Protein AF-A0A8S2SJ40-F1 (afdb_monomer_lite)

pLDDT: mean 76.93, std 20.83, range [28.56, 94.81]

Secondary structure (DSSP, 8-state):
----------S-GGGS--------TT----SSHHHHHHHGGGS-HHHHHHHHHHIIIIIS-SSHHHHHHHHHHHHHHSSS-SS-HHHH--HHHHHTT--SSTHHHHHHHHHHHHHS-SS--HHHHHHHHHHHHHHHHHHHHHHHHHHHHHHHH--

Sequence (155 aa):
MLKKRSSLSYINLRIFSRGVHKNSPKHKKADHWFLDAIGLALIPADIVESTWTDIMDLYTPDDVNATEFNDYLVQTYADISLYGINIWNVHDAIINDLPRTNNHVEGYNSRLESNFPKHPHIYHFIELLHDEHLYQHNRADESDMQIRKRKKLYN

Foldseek 3Di:
DDPDDDPPPDPDPVVPPPDDDDDDPDFQAEDCLVVLVVCLLADDLVCSQVSLVCSLPRHQGPDDVSVVVNVCCCQDENDVHPDDSVRRRCNVCVVVVHDNDCVVVVVLVVVLVVLDDPDDDPVVVVVSVVVSVVVVVVVVVVVVVVVVVVVVVVD

Structure (mmCIF, N/CA/C/O backbone):
data_AF-A0A8S2SJ40-F1
#
_entry.id   AF-A0A8S2SJ40-F1
#
loop_
_atom_site.group_PDB
_atom_site.id
_atom_site.type_symbol
_atom_site.label_atom_id
_atom_site.label_alt_id
_atom_site.label_comp_id
_atom_site.label_asym_id
_atom_site.label_entity_id
_atom_site.label_seq_id
_atom_site.pdbx_PDB_ins_code
_atom_site.Cartn_x
_atom_site.Cartn_y
_atom_site.Cartn_z
_atom_site.occupancy
_atom_site.B_iso_or_equiv
_atom_site.auth_seq_id
_atom_site.auth_comp_id
_atom_site.auth_asym_id
_atom_site.auth_atom_id
_atom_site.pdbx_PDB_model_num
ATOM 1 N N . MET A 1 1 ? -20.206 -35.331 -14.055 1.00 32.75 1 MET A N 1
ATOM 2 C CA . MET A 1 1 ? -18.748 -35.094 -14.157 1.00 32.75 1 MET A CA 1
ATOM 3 C C . MET A 1 1 ? -18.541 -33.766 -14.891 1.00 32.75 1 MET A C 1
ATOM 5 O O . MET A 1 1 ? -18.498 -33.734 -16.112 1.00 32.75 1 MET A O 1
ATOM 9 N N . LEU A 1 2 ? -18.586 -32.648 -14.160 1.00 28.92 2 LEU A N 1
ATOM 10 C CA . LEU A 1 2 ? -18.633 -31.290 -14.721 1.00 28.92 2 LEU A CA 1
ATOM 11 C C . LEU A 1 2 ? -17.252 -30.635 -14.589 1.00 28.92 2 LEU A C 1
ATOM 13 O O . LEU A 1 2 ? -16.806 -30.339 -13.484 1.00 28.92 2 LEU A O 1
ATOM 17 N N . LYS A 1 3 ? -16.573 -30.423 -15.723 1.00 31.98 3 LYS A N 1
ATOM 18 C CA . LYS A 1 3 ? -15.350 -29.612 -15.814 1.00 31.98 3 LYS A CA 1
ATOM 19 C C . LYS A 1 3 ? -15.694 -28.162 -15.451 1.00 31.98 3 LYS A C 1
ATOM 21 O O . LYS A 1 3 ? -16.272 -27.445 -16.265 1.00 31.98 3 LYS A O 1
ATOM 26 N N . LYS A 1 4 ? -15.321 -27.725 -14.244 1.00 31.59 4 LYS A N 1
ATOM 27 C CA . LYS A 1 4 ? -15.251 -26.304 -13.872 1.00 31.59 4 LYS A CA 1
ATOM 28 C C . LYS A 1 4 ? -14.173 -25.649 -14.744 1.00 31.59 4 LYS A C 1
ATOM 30 O O . LYS A 1 4 ? -12.984 -25.850 -14.520 1.00 31.59 4 LYS A O 1
ATOM 35 N N . ARG A 1 5 ? -14.593 -24.916 -15.778 1.00 28.56 5 ARG A N 1
ATOM 36 C CA . ARG A 1 5 ? -13.730 -23.980 -16.508 1.00 28.56 5 ARG A CA 1
ATOM 37 C C . ARG A 1 5 ? -13.463 -22.788 -15.587 1.00 28.56 5 ARG A C 1
ATOM 39 O O . ARG A 1 5 ? -14.395 -22.101 -15.184 1.00 28.56 5 ARG A O 1
ATOM 46 N N . SER A 1 6 ? -12.198 -22.609 -15.230 1.00 30.77 6 SER A N 1
ATOM 47 C CA . SER A 1 6 ? -11.643 -21.489 -14.473 1.00 30.77 6 SER A CA 1
ATOM 48 C C . SER A 1 6 ? -11.893 -20.165 -15.201 1.00 30.77 6 SER A C 1
ATOM 50 O O . SER A 1 6 ? -11.310 -19.908 -16.252 1.00 30.77 6 SER A O 1
ATOM 52 N N . SER A 1 7 ? -12.753 -19.318 -14.642 1.00 31.47 7 SER A N 1
ATOM 53 C CA . SER A 1 7 ? -13.081 -17.981 -15.150 1.00 31.47 7 SER A CA 1
ATOM 54 C C . SER A 1 7 ? -12.085 -16.912 -14.672 1.00 31.47 7 SER A C 1
ATOM 56 O O . SER A 1 7 ? -12.497 -15.868 -14.178 1.00 31.47 7 SER A O 1
ATOM 58 N N . LEU A 1 8 ? -10.781 -17.176 -14.789 1.00 32.84 8 LEU A N 1
ATOM 59 C CA . LEU A 1 8 ? -9.707 -16.214 -14.469 1.00 32.84 8 LEU A CA 1
ATOM 60 C C . LEU A 1 8 ? -9.031 -15.642 -15.721 1.00 32.84 8 LEU A C 1
ATOM 62 O O . LEU A 1 8 ? -7.951 -15.065 -15.675 1.00 32.84 8 LEU A O 1
ATOM 66 N N . SER A 1 9 ? -9.678 -15.782 -16.870 1.00 36.03 9 SER A N 1
ATOM 67 C CA . SER A 1 9 ? -9.297 -15.071 -18.079 1.00 36.03 9 SER A CA 1
ATOM 68 C C . SER A 1 9 ? -9.875 -13.653 -18.040 1.00 36.03 9 SER A C 1
ATOM 70 O O . SER A 1 9 ? -11.086 -13.500 -17.885 1.00 36.03 9 SER A O 1
ATOM 72 N N . TYR A 1 10 ? -9.010 -12.660 -18.272 1.00 31.27 10 TYR A N 1
ATOM 73 C CA . TYR A 1 10 ? -9.319 -11.259 -18.600 1.00 31.27 10 TYR A CA 1
ATOM 74 C C . TYR A 1 10 ? -9.414 -10.245 -17.447 1.00 31.27 10 TYR A C 1
ATOM 76 O O . TYR A 1 10 ? -10.315 -9.410 -17.436 1.00 31.27 10 TYR A O 1
ATOM 84 N N . ILE A 1 11 ? -8.409 -10.181 -16.568 1.00 33.12 11 ILE A N 1
ATOM 85 C CA . ILE A 1 11 ? -7.959 -8.849 -16.128 1.00 33.12 11 ILE A CA 1
ATOM 86 C C . ILE A 1 11 ? -6.973 -8.362 -17.191 1.00 33.12 11 ILE A C 1
ATOM 88 O O . ILE A 1 11 ? -5.962 -8.992 -17.490 1.00 33.12 11 ILE A O 1
ATOM 92 N N . ASN A 1 12 ? -7.378 -7.298 -17.872 1.00 33.34 12 ASN A N 1
ATOM 93 C CA . ASN A 1 12 ? -6.718 -6.707 -19.023 1.00 33.34 12 ASN A CA 1
ATOM 94 C C . ASN A 1 12 ? -5.263 -6.295 -18.719 1.00 33.34 12 ASN A C 1
ATOM 96 O O . ASN A 1 12 ? -5.012 -5.157 -18.343 1.00 33.34 12 ASN A O 1
ATOM 100 N N . LEU A 1 13 ? -4.300 -7.139 -19.097 1.00 37.31 13 LEU A N 1
ATOM 101 C CA . LEU A 1 13 ? -2.911 -6.757 -19.431 1.00 37.31 13 LEU A CA 1
ATOM 102 C C . LEU A 1 13 ? -2.816 -5.870 -20.700 1.00 37.31 13 LEU A C 1
ATOM 104 O O . LEU A 1 13 ? -1.761 -5.700 -21.303 1.00 37.31 13 LEU A O 1
ATOM 108 N N . ARG A 1 14 ? -3.931 -5.267 -21.134 1.00 31.39 14 ARG A N 1
ATOM 109 C CA . ARG A 1 14 ? -4.023 -4.433 -22.342 1.00 31.39 14 ARG A CA 1
ATOM 110 C C . ARG A 1 14 ? -3.445 -3.028 -22.187 1.00 31.39 14 ARG A C 1
ATOM 112 O O . ARG A 1 14 ? -3.421 -2.309 -23.183 1.00 31.39 14 ARG A O 1
ATOM 119 N N . ILE A 1 15 ? -2.996 -2.640 -20.995 1.00 38.41 15 ILE A N 1
ATOM 120 C CA . ILE A 1 15 ? -2.363 -1.331 -20.794 1.00 38.41 15 ILE A CA 1
ATOM 121 C C . ILE A 1 15 ? -0.904 -1.335 -21.293 1.00 38.41 15 ILE A C 1
ATOM 123 O O . ILE A 1 15 ? -0.438 -0.295 -21.736 1.00 38.41 15 ILE A O 1
ATOM 127 N N . PHE A 1 16 ? -0.236 -2.493 -21.397 1.00 41.31 16 PHE A N 1
ATOM 128 C CA . PHE A 1 16 ? 1.186 -2.547 -21.781 1.00 41.31 16 PHE A CA 1
ATOM 129 C C . PHE A 1 16 ? 1.497 -2.929 -23.243 1.00 41.31 16 PHE A C 1
ATOM 131 O O . PHE A 1 16 ? 2.645 -2.842 -23.657 1.00 41.31 16 PHE A O 1
ATOM 138 N N . SER A 1 17 ? 0.517 -3.312 -24.079 1.00 31.34 17 SER A N 1
ATOM 139 C CA . SER A 1 17 ? 0.819 -3.888 -25.413 1.00 31.34 17 SER A CA 1
ATOM 140 C C . SER A 1 17 ? 0.441 -3.042 -26.644 1.00 31.34 17 SER A C 1
ATOM 142 O O . SER A 1 17 ? 0.481 -3.551 -27.770 1.00 31.34 17 SER A O 1
ATOM 144 N N . ARG A 1 18 ? 0.060 -1.765 -26.503 1.00 32.06 18 ARG A N 1
ATOM 145 C CA . ARG A 1 18 ? -0.273 -0.913 -27.665 1.00 32.06 18 ARG A CA 1
ATOM 146 C C . 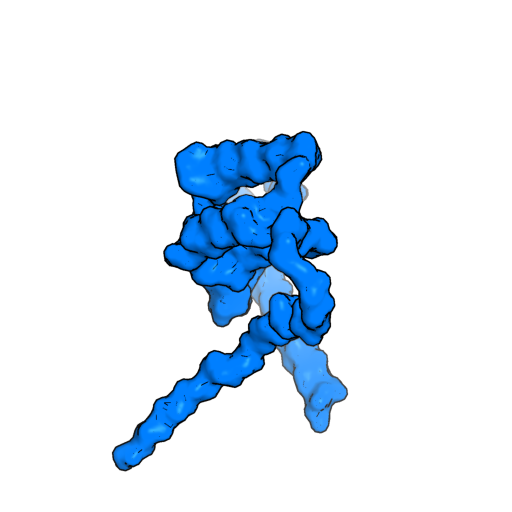ARG A 1 18 ? 0.850 0.059 -28.010 1.00 32.06 18 ARG A C 1
ATOM 148 O O . ARG A 1 18 ? 0.769 1.245 -27.735 1.00 32.06 18 ARG A O 1
ATOM 155 N N . GLY A 1 19 ? 1.857 -0.475 -28.696 1.00 32.12 19 GLY A N 1
ATOM 156 C CA . GLY A 1 19 ? 2.949 0.291 -29.297 1.00 32.12 19 GLY A CA 1
ATOM 157 C C . GLY A 1 19 ? 3.690 -0.490 -30.384 1.00 32.12 19 GLY A C 1
ATOM 158 O O . GLY A 1 19 ? 4.915 -0.456 -30.455 1.00 32.12 19 GLY A O 1
ATOM 159 N N . VAL A 1 20 ? 2.972 -1.258 -31.213 1.00 47.31 20 VAL A N 1
ATOM 160 C CA . VAL A 1 20 ? 3.555 -1.889 -32.408 1.00 47.31 20 VAL A CA 1
ATOM 161 C C . VAL A 1 20 ? 3.322 -0.970 -33.605 1.00 47.31 20 VAL A C 1
ATOM 163 O O . VAL A 1 20 ? 2.284 -1.042 -34.255 1.00 47.31 20 VAL A O 1
ATOM 166 N N . HIS A 1 21 ? 4.310 -0.125 -33.912 1.00 33.25 21 HIS A N 1
ATOM 167 C CA . HIS A 1 21 ? 4.517 0.399 -35.263 1.00 33.25 21 HIS A CA 1
ATOM 168 C C . HIS A 1 21 ? 6.019 0.610 -35.560 1.00 33.25 21 HIS A C 1
ATOM 170 O O . HIS A 1 21 ? 6.674 1.465 -34.986 1.00 33.25 21 HIS A O 1
ATOM 176 N N . LYS A 1 22 ? 6.520 -0.269 -36.441 1.00 37.28 22 LYS A N 1
ATOM 177 C CA . LYS A 1 22 ? 7.652 -0.225 -37.395 1.00 37.28 22 LYS A CA 1
ATOM 178 C C . LYS A 1 22 ? 8.887 0.688 -37.163 1.00 37.28 22 LYS A C 1
ATOM 180 O O . LYS A 1 22 ? 8.783 1.904 -37.175 1.00 37.28 22 LYS A O 1
ATOM 185 N N . ASN A 1 23 ? 10.050 0.020 -37.272 1.00 34.31 23 ASN A N 1
ATOM 186 C CA . ASN A 1 23 ? 11.365 0.453 -37.801 1.00 34.31 23 ASN A CA 1
ATOM 187 C C . ASN A 1 23 ? 12.347 1.247 -36.909 1.00 34.31 23 ASN A C 1
ATOM 189 O O . ASN A 1 23 ? 12.312 2.471 -36.884 1.00 34.31 23 ASN A O 1
ATOM 193 N N . SER A 1 24 ? 13.342 0.547 -36.336 1.00 32.81 24 SER A N 1
ATOM 194 C CA . SER A 1 24 ? 14.800 0.703 -36.601 1.00 32.81 24 SER A CA 1
ATOM 195 C C . SER A 1 24 ? 15.637 0.005 -35.507 1.00 32.81 24 SER A C 1
ATOM 197 O O . SER A 1 24 ? 15.283 0.100 -34.333 1.00 32.81 24 SER A O 1
ATOM 199 N N . PRO A 1 25 ? 16.739 -0.695 -35.839 1.00 45.19 25 PRO A N 1
ATOM 200 C CA . PRO A 1 25 ? 17.599 -1.337 -34.849 1.00 45.19 25 PRO A CA 1
ATOM 201 C C . PRO A 1 25 ? 18.645 -0.327 -34.348 1.00 45.19 25 PRO A C 1
ATOM 203 O O . PRO A 1 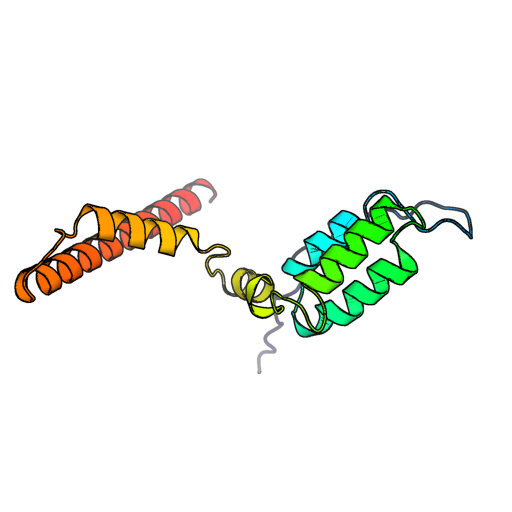25 ? 19.463 0.096 -35.161 1.00 45.19 25 PRO A O 1
ATOM 206 N N . LYS A 1 26 ? 18.602 0.048 -33.051 1.00 43.00 26 LYS A N 1
ATOM 207 C CA . LYS A 1 26 ? 19.689 0.630 -32.200 1.00 43.00 26 LYS A CA 1
ATOM 208 C C . LYS A 1 26 ? 19.279 1.715 -31.184 1.00 43.00 26 LYS A C 1
ATOM 210 O O . LYS A 1 26 ? 20.157 2.266 -30.533 1.00 43.00 26 LYS A O 1
ATOM 215 N N . HIS A 1 27 ? 17.995 1.991 -30.967 1.00 47.84 27 HIS A N 1
ATOM 216 C CA . HIS A 1 27 ? 17.579 2.847 -29.848 1.00 47.84 27 HIS A CA 1
ATOM 217 C C . HIS A 1 27 ? 16.675 2.063 -28.900 1.00 47.84 27 HIS A C 1
ATOM 219 O O . HIS A 1 27 ? 15.628 1.564 -29.321 1.00 47.84 27 HIS A O 1
ATOM 225 N N . LYS A 1 28 ? 17.103 1.927 -27.636 1.00 54.75 28 LYS A N 1
ATOM 226 C CA . LYS A 1 28 ? 16.240 1.471 -26.540 1.00 54.75 28 LYS A CA 1
ATOM 227 C C . LYS A 1 28 ? 14.983 2.355 -26.539 1.00 54.75 28 LYS A C 1
ATOM 229 O O . LYS A 1 28 ? 15.080 3.570 -26.718 1.00 54.75 28 LYS A O 1
ATOM 234 N N . LYS A 1 29 ? 13.798 1.742 -26.496 1.00 54.59 29 LYS A N 1
ATOM 235 C CA . LYS A 1 29 ? 12.512 2.433 -26.702 1.00 54.59 29 LYS A CA 1
ATOM 236 C C . LYS A 1 29 ? 12.180 3.274 -25.466 1.00 54.59 29 LYS A C 1
ATOM 238 O O . LYS A 1 29 ? 11.728 2.735 -24.467 1.00 54.59 29 LYS A O 1
ATOM 243 N N . ALA A 1 30 ? 12.414 4.580 -25.553 1.00 57.62 30 ALA A N 1
ATOM 244 C CA . ALA A 1 30 ? 12.629 5.430 -24.385 1.00 57.62 30 ALA A CA 1
ATOM 245 C C . ALA A 1 30 ? 11.401 6.153 -23.796 1.00 57.62 30 ALA A C 1
ATOM 247 O O . ALA A 1 30 ? 11.569 6.864 -22.812 1.00 57.62 30 ALA A O 1
ATOM 248 N N . ASP A 1 31 ? 10.176 6.008 -24.303 1.00 59.75 31 ASP A N 1
ATOM 249 C CA . ASP A 1 31 ? 9.145 6.977 -23.880 1.00 59.75 31 ASP A CA 1
ATOM 250 C C . ASP A 1 31 ? 8.496 6.662 -22.516 1.00 59.75 31 ASP A C 1
ATOM 252 O O . ASP A 1 31 ? 8.050 7.579 -21.823 1.00 59.75 31 ASP A O 1
ATOM 256 N N . HIS A 1 32 ? 8.459 5.393 -22.086 1.00 72.50 32 HIS A N 1
ATOM 257 C CA . HIS A 1 32 ? 7.659 4.969 -20.920 1.00 72.50 32 HIS A CA 1
ATOM 258 C C . HIS A 1 32 ? 8.316 3.932 -19.995 1.00 72.50 32 HIS A C 1
ATOM 260 O O . HIS A 1 32 ? 7.634 3.389 -19.133 1.00 72.50 32 HIS A O 1
ATOM 266 N N . TRP A 1 33 ? 9.623 3.695 -20.108 1.00 77.31 33 TRP A N 1
ATOM 267 C CA . TRP A 1 33 ? 10.344 2.684 -19.314 1.00 77.31 33 TRP A CA 1
ATOM 268 C C . TRP A 1 33 ? 10.185 2.861 -17.784 1.00 77.31 33 TRP A C 1
ATOM 270 O O . TRP A 1 33 ? 10.146 1.894 -17.030 1.00 77.31 33 TRP A O 1
ATOM 280 N N . PHE A 1 34 ? 10.010 4.097 -17.306 1.00 82.50 34 PHE A N 1
ATOM 281 C CA . PHE A 1 34 ? 9.742 4.384 -15.892 1.00 82.50 34 PHE A CA 1
ATOM 282 C C . PHE A 1 34 ? 8.341 3.925 -15.436 1.00 82.50 34 PHE A C 1
ATOM 284 O O . PHE A 1 34 ? 8.137 3.635 -14.259 1.00 82.50 34 PHE A O 1
ATOM 291 N N . LEU A 1 35 ? 7.361 3.847 -16.348 1.00 85.44 35 LEU A N 1
ATOM 292 C CA . LEU A 1 35 ? 6.032 3.303 -16.047 1.00 85.44 35 LEU A CA 1
ATOM 293 C C . LEU A 1 35 ? 6.086 1.784 -15.881 1.00 85.44 35 LEU A C 1
ATOM 295 O O . LEU A 1 35 ? 5.363 1.258 -15.036 1.00 85.44 35 LEU A O 1
ATOM 299 N N . ASP A 1 36 ? 6.943 1.093 -16.639 1.00 85.50 36 ASP A N 1
ATOM 300 C CA . ASP A 1 36 ? 7.210 -0.335 -16.434 1.00 85.50 36 ASP A CA 1
ATOM 301 C C . ASP A 1 36 ? 7.780 -0.576 -15.026 1.00 85.50 36 ASP A C 1
ATOM 303 O O . ASP A 1 36 ? 7.307 -1.457 -14.309 1.00 85.50 36 ASP A O 1
ATOM 307 N N . ALA A 1 37 ? 8.713 0.278 -14.584 1.00 86.94 37 ALA A N 1
ATOM 308 C CA . ALA A 1 37 ? 9.280 0.226 -13.235 1.00 86.94 37 ALA A CA 1
ATOM 309 C C . ALA A 1 37 ? 8.218 0.433 -12.135 1.00 86.94 37 ALA A C 1
ATOM 311 O O . ALA A 1 37 ? 8.188 -0.301 -11.150 1.00 86.94 37 ALA A O 1
ATOM 312 N N . ILE A 1 38 ? 7.286 1.376 -12.320 1.00 88.06 38 ILE A N 1
ATOM 313 C CA . ILE A 1 38 ? 6.139 1.565 -11.408 1.00 88.06 38 ILE A CA 1
ATOM 314 C C . ILE A 1 38 ? 5.207 0.341 -11.435 1.00 88.06 38 ILE A C 1
ATOM 316 O O . ILE A 1 38 ? 4.650 -0.059 -10.409 1.00 88.06 38 ILE A O 1
ATOM 320 N N . GLY A 1 39 ? 5.039 -0.272 -12.609 1.00 90.69 39 GLY A N 1
ATOM 321 C CA . GLY A 1 39 ? 4.210 -1.455 -12.821 1.00 90.69 39 GLY A CA 1
ATOM 322 C C . GLY A 1 39 ? 4.669 -2.688 -12.042 1.00 90.69 39 GLY A C 1
ATOM 323 O O . GLY A 1 39 ? 3.839 -3.557 -11.768 1.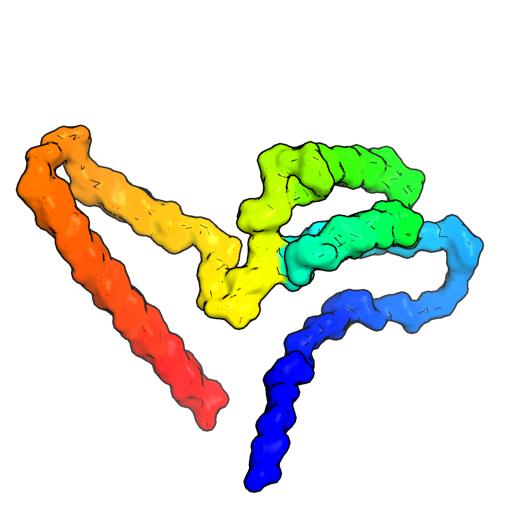00 90.69 39 GLY A O 1
ATOM 324 N N . LEU A 1 40 ? 5.933 -2.744 -11.609 1.00 91.62 40 LEU A N 1
ATOM 325 C CA . LEU A 1 40 ? 6.469 -3.842 -10.798 1.00 91.62 40 LEU A CA 1
ATOM 326 C C . LEU A 1 40 ? 5.685 -4.063 -9.496 1.00 91.62 40 LEU A C 1
ATOM 328 O O . LEU A 1 40 ? 5.601 -5.186 -9.006 1.00 91.62 40 LEU A O 1
ATOM 332 N N . ALA A 1 41 ? 5.064 -3.019 -8.936 1.00 92.38 41 ALA A N 1
ATOM 333 C CA . ALA A 1 41 ? 4.261 -3.152 -7.716 1.00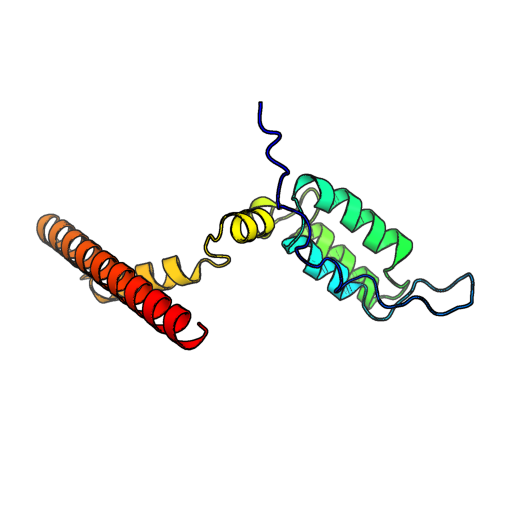 92.38 41 ALA A CA 1
ATOM 334 C C . ALA A 1 41 ? 2.983 -3.978 -7.934 1.00 92.38 41 ALA A C 1
ATOM 336 O O . ALA A 1 41 ? 2.350 -4.417 -6.974 1.00 92.38 41 ALA A O 1
ATOM 337 N N . LEU A 1 42 ? 2.583 -4.165 -9.193 1.00 93.31 42 LEU A N 1
ATOM 338 C CA . LEU A 1 42 ? 1.310 -4.753 -9.592 1.00 93.31 42 LEU A CA 1
ATOM 339 C C . LEU A 1 42 ? 1.449 -6.170 -10.153 1.00 93.31 42 LEU A C 1
ATOM 341 O O . LEU A 1 42 ? 0.432 -6.746 -10.536 1.00 93.31 42 LEU A O 1
ATOM 345 N N . ILE A 1 43 ? 2.662 -6.717 -10.238 1.00 93.19 43 ILE A N 1
ATOM 346 C CA . ILE A 1 43 ? 2.923 -8.057 -10.780 1.00 93.19 43 ILE A CA 1
ATOM 347 C C . ILE A 1 43 ? 3.298 -9.042 -9.663 1.00 93.19 43 ILE A C 1
ATOM 349 O O . ILE A 1 43 ? 3.718 -8.599 -8.591 1.00 93.19 43 ILE A O 1
ATOM 353 N N . PRO A 1 44 ? 3.150 -10.362 -9.885 1.00 94.19 44 PRO A N 1
ATOM 354 C CA . PRO A 1 44 ? 3.551 -11.370 -8.911 1.00 94.19 44 PRO A CA 1
ATOM 355 C C . PRO A 1 44 ? 5.000 -11.192 -8.437 1.00 94.19 44 PRO A C 1
ATOM 357 O O . PRO A 1 44 ? 5.898 -10.955 -9.246 1.00 94.19 44 PRO A O 1
ATOM 360 N N . ALA A 1 45 ? 5.225 -11.313 -7.127 1.00 92.00 45 ALA A N 1
ATOM 361 C CA . ALA A 1 45 ? 6.527 -11.073 -6.501 1.00 92.00 45 ALA A CA 1
ATOM 362 C C . ALA A 1 45 ? 7.650 -11.968 -7.059 1.00 92.00 45 ALA A C 1
ATOM 364 O O . ALA A 1 45 ? 8.799 -11.540 -7.121 1.00 92.00 45 ALA A O 1
ATOM 365 N N . ASP A 1 46 ? 7.319 -13.183 -7.501 1.00 92.06 46 ASP A N 1
ATOM 366 C CA . ASP A 1 46 ? 8.255 -14.158 -8.065 1.00 92.06 46 ASP A CA 1
ATOM 367 C C . ASP A 1 46 ? 8.807 -13.756 -9.438 1.00 92.06 46 ASP A C 1
ATOM 369 O O . ASP A 1 46 ? 9.882 -14.218 -9.814 1.00 92.06 46 ASP A O 1
ATOM 373 N N . ILE A 1 47 ? 8.113 -12.884 -10.176 1.00 92.31 47 ILE A N 1
ATOM 374 C CA . ILE A 1 47 ? 8.561 -12.430 -11.501 1.00 92.31 47 ILE A CA 1
ATOM 375 C C . ILE A 1 47 ? 9.153 -11.016 -11.495 1.00 92.31 47 ILE A C 1
ATOM 377 O O . ILE A 1 47 ? 9.698 -10.584 -12.516 1.00 92.31 47 ILE A O 1
ATOM 381 N N . VAL A 1 48 ? 9.068 -10.297 -10.370 1.00 91.12 48 VAL A N 1
ATOM 382 C CA . VAL A 1 48 ? 9.544 -8.908 -10.228 1.00 91.12 48 VAL A CA 1
ATOM 383 C C . VAL A 1 48 ? 11.011 -8.773 -10.614 1.00 91.12 48 VAL A C 1
ATOM 385 O O . VAL A 1 48 ? 11.335 -7.925 -11.439 1.00 91.12 48 VAL A O 1
ATOM 388 N N . GLU A 1 49 ? 11.880 -9.623 -10.065 1.00 88.69 49 GLU A N 1
ATOM 389 C CA . GLU A 1 49 ? 13.328 -9.547 -10.293 1.00 88.69 49 GLU A CA 1
ATOM 390 C C . GLU A 1 49 ? 13.668 -9.726 -11.777 1.00 88.69 49 GLU A C 1
ATOM 392 O O . GLU A 1 49 ? 14.312 -8.868 -12.374 1.00 88.69 49 GLU A O 1
ATOM 397 N N . SER A 1 50 ? 13.130 -10.777 -12.406 1.00 89.38 50 SER A N 1
ATOM 398 C CA . SER A 1 50 ? 13.341 -11.028 -13.837 1.00 89.38 50 SER A CA 1
ATOM 399 C C . SER A 1 50 ? 12.799 -9.905 -14.727 1.00 89.38 50 SER A C 1
ATOM 401 O O . SER A 1 50 ? 13.445 -9.509 -15.693 1.00 89.38 50 SER A O 1
ATOM 403 N N . THR A 1 51 ? 11.639 -9.342 -14.371 1.00 90.00 51 THR A N 1
ATOM 404 C CA . THR A 1 51 ? 11.018 -8.253 -15.137 1.00 90.00 51 THR A CA 1
ATOM 405 C C . THR A 1 51 ? 11.833 -6.969 -15.004 1.00 90.00 51 THR A C 1
ATOM 407 O O . THR A 1 51 ? 11.968 -6.221 -15.967 1.00 90.00 51 THR A O 1
ATOM 410 N N . TRP A 1 52 ? 12.404 -6.711 -13.827 1.00 88.62 52 TRP A N 1
ATOM 411 C CA . TRP A 1 52 ? 13.271 -5.561 -13.603 1.00 88.62 52 TRP A CA 1
ATOM 412 C C . TRP A 1 52 ? 14.547 -5.625 -14.446 1.00 88.62 52 TRP A C 1
ATOM 414 O O . TRP A 1 52 ? 14.885 -4.641 -15.104 1.00 88.62 52 TRP A O 1
ATOM 424 N N . THR A 1 53 ? 15.211 -6.784 -14.498 1.00 87.88 53 THR A N 1
ATOM 425 C CA . THR A 1 53 ? 16.381 -6.987 -15.367 1.00 87.88 53 THR A CA 1
ATOM 426 C C . THR A 1 53 ? 16.041 -6.703 -16.831 1.00 87.88 53 THR A C 1
ATOM 428 O O . THR A 1 53 ? 16.754 -5.950 -17.494 1.00 87.88 53 THR A O 1
ATOM 431 N N . ASP A 1 54 ? 14.901 -7.208 -17.312 1.00 86.25 54 ASP A N 1
ATOM 432 C CA . ASP A 1 54 ? 14.435 -6.950 -18.678 1.00 86.25 54 ASP A CA 1
ATOM 433 C C . ASP A 1 54 ? 14.174 -5.454 -18.936 1.00 86.25 54 ASP A C 1
ATOM 435 O O . ASP A 1 54 ? 14.502 -4.947 -20.012 1.00 86.25 54 ASP A O 1
ATOM 439 N N . ILE A 1 55 ? 13.606 -4.727 -17.962 1.00 85.88 55 ILE A N 1
ATOM 440 C CA . ILE A 1 55 ? 13.381 -3.273 -18.047 1.00 85.88 55 ILE A CA 1
ATOM 441 C C . ILE A 1 55 ? 14.711 -2.538 -18.240 1.00 85.88 55 ILE A C 1
ATOM 443 O O . ILE A 1 55 ? 14.845 -1.766 -19.197 1.00 85.88 55 ILE A O 1
ATOM 447 N N . MET A 1 56 ? 15.697 -2.822 -17.384 1.00 84.44 56 MET A N 1
ATOM 448 C CA . MET A 1 56 ? 17.016 -2.184 -17.434 1.00 84.44 56 MET A CA 1
ATOM 449 C C . MET A 1 56 ? 17.749 -2.457 -18.754 1.00 84.44 56 MET A C 1
ATOM 451 O O . MET A 1 56 ? 18.301 -1.534 -19.362 1.00 84.44 56 MET A O 1
ATOM 455 N N . ASP A 1 57 ? 17.729 -3.706 -19.220 1.00 83.31 57 ASP A N 1
ATOM 456 C CA . ASP A 1 57 ? 18.516 -4.132 -20.379 1.00 83.31 57 ASP A CA 1
ATOM 457 C C . ASP A 1 57 ? 17.887 -3.706 -21.712 1.00 83.31 57 ASP A C 1
ATOM 459 O O . ASP A 1 57 ? 18.591 -3.282 -22.639 1.00 83.31 57 ASP A O 1
ATOM 463 N N . LEU A 1 58 ? 16.560 -3.810 -21.833 1.00 79.81 58 LEU A N 1
ATOM 464 C CA . LEU A 1 58 ? 15.867 -3.675 -23.117 1.00 79.81 58 LEU A CA 1
ATOM 465 C C . LEU A 1 58 ? 15.230 -2.298 -23.326 1.00 79.81 58 LEU A C 1
ATOM 467 O O . LEU A 1 58 ? 15.117 -1.844 -24.473 1.00 79.81 58 LEU A O 1
ATOM 471 N N . TYR A 1 59 ? 14.793 -1.642 -22.250 1.00 76.56 59 TYR A N 1
ATOM 472 C CA . TYR A 1 59 ? 13.903 -0.483 -22.338 1.00 76.56 59 TYR A CA 1
ATOM 473 C C . TYR A 1 59 ? 14.521 0.803 -21.783 1.00 76.56 59 TYR A C 1
ATOM 475 O O . TYR A 1 59 ? 14.233 1.873 -22.323 1.00 76.56 59 TYR A O 1
ATOM 483 N N . THR A 1 60 ? 15.404 0.728 -20.783 1.00 81.19 60 THR A N 1
ATOM 484 C CA . THR A 1 60 ? 15.971 1.927 -20.151 1.00 81.19 60 THR A CA 1
ATOM 485 C C . THR A 1 60 ? 17.038 2.613 -21.019 1.00 81.19 60 THR A C 1
ATOM 487 O O . THR A 1 60 ? 18.069 1.997 -21.290 1.00 81.19 60 THR A O 1
ATOM 490 N N . PRO A 1 61 ? 16.841 3.875 -21.456 1.00 83.31 61 PRO A N 1
ATOM 491 C CA . PRO A 1 61 ? 17.796 4.609 -22.288 1.00 83.31 61 PRO A CA 1
ATOM 492 C C . PRO A 1 61 ? 19.169 4.798 -21.624 1.00 83.31 61 PRO A C 1
ATOM 494 O O . PRO A 1 61 ? 19.290 4.841 -20.403 1.00 83.31 61 PRO A O 1
ATOM 497 N N . ASP A 1 62 ? 20.205 4.946 -22.454 1.00 83.44 62 ASP A N 1
ATOM 498 C CA . ASP A 1 62 ? 21.576 5.207 -22.000 1.00 83.44 62 ASP A CA 1
ATOM 499 C C . ASP A 1 62 ? 21.775 6.713 -21.752 1.00 83.44 62 ASP A C 1
ATOM 501 O O . ASP A 1 62 ? 22.426 7.416 -22.529 1.00 83.44 62 ASP A O 1
ATOM 505 N N . ASP A 1 63 ? 21.169 7.224 -20.681 1.00 86.06 63 ASP A N 1
ATOM 506 C CA . ASP A 1 63 ? 21.353 8.597 -20.211 1.00 86.06 63 ASP A CA 1
ATOM 507 C C . ASP A 1 63 ? 21.573 8.671 -18.692 1.00 86.06 63 ASP A C 1
ATOM 509 O O . ASP A 1 63 ? 21.343 7.715 -17.946 1.00 86.06 63 ASP A O 1
ATOM 513 N N . VAL A 1 64 ? 22.071 9.822 -18.233 1.00 88.81 64 VAL A N 1
ATOM 514 C CA . VAL A 1 64 ? 22.473 10.026 -16.833 1.00 88.81 64 VAL A CA 1
ATOM 515 C C . VAL A 1 64 ? 21.279 9.931 -15.880 1.00 88.81 64 VAL A C 1
ATOM 517 O O . VAL A 1 64 ? 21.411 9.318 -14.826 1.00 88.81 64 VAL A O 1
ATOM 520 N N . ASN A 1 65 ? 20.112 10.465 -16.253 1.00 86.88 65 ASN A N 1
ATOM 521 C CA . ASN A 1 65 ? 18.933 10.449 -15.381 1.00 86.88 65 ASN A CA 1
ATOM 522 C C . ASN A 1 65 ? 18.372 9.031 -15.253 1.00 86.88 65 ASN A C 1
ATOM 524 O O . ASN A 1 65 ? 17.957 8.613 -14.175 1.00 86.88 65 ASN A O 1
ATOM 528 N N . ALA A 1 66 ? 18.367 8.287 -16.359 1.00 86.94 66 ALA A N 1
ATOM 529 C CA . ALA A 1 66 ? 17.952 6.894 -16.378 1.00 86.94 66 ALA A CA 1
ATOM 530 C C . ALA A 1 66 ? 18.871 6.003 -15.529 1.00 86.94 66 ALA A C 1
ATOM 532 O O . ALA A 1 66 ? 18.393 5.144 -14.788 1.00 86.94 66 ALA A O 1
ATOM 533 N N . THR A 1 67 ? 20.180 6.259 -15.584 1.00 89.19 67 THR A N 1
ATOM 534 C CA . THR A 1 67 ? 21.173 5.576 -14.745 1.00 89.19 67 THR A CA 1
ATOM 535 C C . THR A 1 67 ? 20.949 5.890 -13.264 1.00 89.19 67 THR A C 1
ATOM 537 O O . THR A 1 67 ? 20.821 4.971 -12.463 1.00 89.19 67 THR A O 1
ATOM 540 N N . GLU A 1 68 ? 20.808 7.170 -12.904 1.00 91.00 68 GLU A N 1
ATOM 541 C CA . GLU A 1 68 ? 20.579 7.600 -11.517 1.00 91.00 68 GLU A CA 1
ATOM 542 C C . GLU A 1 68 ? 19.281 7.017 -10.935 1.00 91.00 68 GLU A C 1
ATOM 544 O O . GLU A 1 68 ? 19.252 6.539 -9.800 1.00 91.00 68 GLU A O 1
ATOM 549 N N . PHE A 1 69 ? 18.208 6.996 -11.727 1.00 90.00 69 PHE A N 1
ATOM 550 C CA . PHE A 1 69 ? 16.949 6.378 -11.325 1.00 90.00 69 PHE A CA 1
ATOM 551 C C . PHE A 1 69 ? 17.089 4.867 -11.106 1.00 90.00 69 PHE A C 1
ATOM 553 O O . PHE A 1 69 ? 16.575 4.347 -10.116 1.00 90.00 69 PHE A O 1
ATOM 560 N N . ASN A 1 70 ? 17.769 4.159 -12.011 1.00 89.06 70 ASN A N 1
ATOM 561 C CA . ASN A 1 70 ? 17.983 2.720 -11.879 1.00 89.06 70 ASN A CA 1
ATOM 562 C C . ASN A 1 70 ? 18.821 2.390 -10.643 1.00 89.06 70 ASN A C 1
ATOM 564 O O . ASN A 1 70 ? 18.454 1.486 -9.895 1.00 89.06 70 ASN A O 1
ATOM 568 N N . ASP A 1 71 ? 19.900 3.137 -10.404 1.00 89.69 71 ASP A N 1
ATOM 569 C CA . ASP A 1 71 ? 20.751 2.972 -9.225 1.00 89.69 71 ASP A CA 1
ATOM 570 C C . ASP A 1 71 ? 19.942 3.170 -7.938 1.00 89.69 71 ASP A C 1
ATOM 572 O O . ASP A 1 71 ? 20.027 2.357 -7.013 1.00 89.69 71 ASP A O 1
ATOM 576 N N . TYR A 1 72 ? 19.098 4.207 -7.898 1.00 91.06 72 TYR A N 1
ATOM 577 C CA . TYR A 1 72 ? 18.175 4.433 -6.789 1.00 91.06 72 TYR A CA 1
ATOM 578 C C . TYR A 1 72 ? 17.199 3.265 -6.606 1.00 91.06 72 TYR A C 1
ATOM 580 O O . TYR A 1 72 ? 17.009 2.794 -5.481 1.00 91.06 72 TYR A O 1
ATOM 588 N N . LEU A 1 73 ? 16.573 2.790 -7.687 1.00 89.12 73 LEU A N 1
ATOM 589 C CA . LEU A 1 73 ? 15.563 1.737 -7.620 1.00 89.12 73 LEU A CA 1
ATOM 590 C C . LEU A 1 73 ? 16.175 0.410 -7.169 1.00 89.12 73 LEU A C 1
ATOM 592 O O . LEU A 1 73 ? 15.608 -0.238 -6.291 1.00 89.12 73 LEU A O 1
ATOM 596 N N . VAL A 1 74 ? 17.355 0.053 -7.682 1.00 88.38 74 VAL A N 1
ATOM 597 C CA . VAL A 1 74 ? 18.101 -1.129 -7.234 1.00 88.38 74 VAL A CA 1
ATOM 598 C C . VAL A 1 74 ? 18.406 -1.028 -5.746 1.00 88.38 74 VAL A C 1
ATOM 600 O O . VAL A 1 74 ? 18.011 -1.898 -4.986 1.00 88.38 74 VAL A O 1
ATOM 603 N N . GLN A 1 75 ? 19.013 0.065 -5.287 1.00 89.38 75 GLN A N 1
ATOM 604 C CA . GLN A 1 75 ? 19.379 0.201 -3.872 1.00 89.38 75 GLN A CA 1
ATOM 605 C C . GLN A 1 75 ? 18.163 0.222 -2.933 1.00 89.38 75 GLN A C 1
ATOM 607 O O . GLN A 1 75 ? 18.236 -0.224 -1.785 1.00 89.38 75 GLN A O 1
ATOM 612 N N . THR A 1 76 ? 17.035 0.756 -3.402 1.00 89.44 76 THR A N 1
ATOM 613 C CA . THR A 1 76 ? 15.879 1.019 -2.541 1.00 89.44 76 THR A CA 1
ATOM 614 C C . THR A 1 76 ? 14.850 -0.108 -2.562 1.00 89.44 76 THR A C 1
ATOM 616 O O . THR A 1 76 ? 14.275 -0.394 -1.512 1.00 89.44 76 THR A O 1
ATOM 619 N N . TYR A 1 77 ? 14.629 -0.758 -3.710 1.00 87.56 77 TYR A N 1
ATOM 620 C CA . TYR A 1 77 ? 13.476 -1.642 -3.936 1.00 87.56 77 TYR A CA 1
ATOM 621 C C . TYR A 1 77 ? 13.783 -2.995 -4.609 1.00 87.56 77 TYR A C 1
ATOM 623 O O . TYR A 1 77 ? 12.935 -3.885 -4.519 1.00 87.56 77 TYR A O 1
ATOM 631 N N . ALA A 1 78 ? 14.935 -3.180 -5.272 1.00 81.31 78 ALA A N 1
ATOM 632 C CA . ALA A 1 78 ? 15.295 -4.444 -5.937 1.00 81.31 78 ALA A CA 1
ATOM 633 C C . ALA A 1 78 ? 16.484 -5.164 -5.261 1.00 81.31 78 ALA A C 1
ATOM 635 O O . ALA A 1 78 ? 17.318 -4.534 -4.627 1.00 81.31 78 ALA A O 1
ATOM 636 N N . ASP A 1 79 ? 16.573 -6.492 -5.392 1.00 73.44 79 ASP A N 1
ATOM 637 C CA . ASP A 1 79 ? 17.665 -7.314 -4.824 1.00 73.44 79 ASP A CA 1
ATOM 638 C C . ASP A 1 79 ? 17.887 -7.075 -3.302 1.00 73.44 79 ASP A C 1
ATOM 640 O O . ASP A 1 79 ? 16.914 -7.070 -2.534 1.00 73.44 79 ASP A O 1
ATOM 644 N N . ILE A 1 80 ? 19.136 -6.857 -2.849 1.00 75.62 80 ILE A N 1
ATOM 645 C CA . ILE A 1 80 ? 19.515 -6.486 -1.472 1.00 75.62 80 ILE A CA 1
ATOM 646 C C . ILE A 1 80 ? 19.137 -5.018 -1.227 1.00 75.62 80 ILE A C 1
ATOM 648 O O . ILE A 1 80 ? 19.977 -4.124 -1.116 1.00 75.62 80 ILE A O 1
ATOM 652 N N . SER A 1 81 ? 17.835 -4.782 -1.167 1.00 84.25 81 SER A N 1
ATOM 653 C CA . SER A 1 81 ? 17.226 -3.463 -1.050 1.00 84.25 81 SER A CA 1
ATOM 654 C C . SER A 1 81 ? 16.933 -3.069 0.392 1.00 84.25 81 SER A C 1
ATOM 656 O O . SER A 1 81 ? 16.750 -3.907 1.280 1.00 84.25 81 SER A O 1
ATOM 658 N N . LEU A 1 82 ? 16.819 -1.757 0.616 1.00 87.81 82 LEU A N 1
ATOM 659 C CA . LEU A 1 82 ? 16.309 -1.198 1.872 1.00 87.81 82 LEU A CA 1
ATOM 660 C C . LEU A 1 82 ? 14.873 -1.655 2.167 1.00 87.81 82 LEU A C 1
ATOM 662 O O . LEU A 1 82 ? 14.529 -1.901 3.326 1.00 87.81 82 LEU A O 1
ATOM 666 N N . TYR A 1 83 ? 14.047 -1.781 1.127 1.00 89.25 83 TYR A N 1
ATOM 667 C CA . TYR A 1 83 ? 12.660 -2.212 1.233 1.00 89.25 83 TYR A CA 1
ATOM 668 C C . TYR A 1 83 ? 12.415 -3.443 0.364 1.00 89.25 83 TYR A C 1
ATOM 670 O O . TYR A 1 83 ? 12.187 -3.343 -0.841 1.00 89.25 83 TYR A O 1
ATOM 678 N N . GLY A 1 84 ? 12.404 -4.612 1.003 1.00 89.25 84 GLY A N 1
ATOM 679 C CA . GLY A 1 84 ? 12.110 -5.869 0.320 1.00 89.25 84 GLY A CA 1
ATOM 680 C C . GLY A 1 84 ? 10.726 -5.882 -0.341 1.00 89.25 84 GLY A C 1
ATOM 681 O O . GLY A 1 84 ? 9.801 -5.197 0.100 1.00 89.25 84 GLY A O 1
ATOM 682 N N . ILE A 1 85 ? 10.578 -6.726 -1.367 1.00 90.75 85 ILE A N 1
ATOM 683 C CA . ILE A 1 85 ? 9.394 -6.817 -2.247 1.00 90.75 85 ILE A CA 1
ATOM 684 C C . ILE A 1 85 ? 8.072 -6.884 -1.468 1.00 90.75 85 ILE A C 1
ATOM 686 O O . ILE A 1 85 ? 7.111 -6.209 -1.823 1.00 90.75 85 ILE A O 1
ATOM 690 N N . ASN A 1 86 ? 8.034 -7.618 -0.354 1.00 87.31 86 ASN A N 1
ATOM 691 C CA . ASN A 1 86 ? 6.835 -7.784 0.478 1.00 87.31 86 ASN A CA 1
ATOM 692 C C . ASN A 1 86 ? 6.294 -6.480 1.099 1.00 87.31 86 ASN A C 1
ATOM 694 O O . ASN A 1 86 ? 5.175 -6.476 1.605 1.00 87.31 86 ASN A O 1
ATOM 698 N N . ILE A 1 87 ? 7.082 -5.400 1.125 1.00 88.00 87 ILE A N 1
ATOM 699 C CA . ILE A 1 87 ? 6.677 -4.108 1.698 1.00 88.00 87 ILE A CA 1
ATOM 700 C C . ILE A 1 87 ? 5.905 -3.269 0.677 1.00 88.00 87 ILE A C 1
ATOM 702 O O . ILE A 1 87 ? 4.938 -2.601 1.038 1.00 88.00 87 ILE A O 1
ATOM 706 N N . TRP A 1 88 ? 6.345 -3.270 -0.581 1.00 89.56 88 TRP A N 1
ATOM 707 C CA . TRP A 1 88 ? 5.857 -2.343 -1.607 1.00 89.56 88 TRP A CA 1
ATOM 708 C C . TRP A 1 88 ? 5.041 -3.022 -2.710 1.00 89.56 88 TRP A C 1
ATOM 710 O O . TRP A 1 88 ? 4.265 -2.354 -3.395 1.00 89.56 88 TRP A O 1
ATOM 720 N N . ASN A 1 89 ? 5.185 -4.335 -2.897 1.00 92.56 89 ASN A N 1
ATOM 721 C CA . ASN A 1 89 ? 4.383 -5.080 -3.855 1.00 92.56 89 ASN A CA 1
ATOM 722 C C . ASN A 1 89 ? 2.946 -5.237 -3.335 1.00 92.56 89 ASN A C 1
ATOM 724 O O . ASN A 1 89 ? 2.713 -5.671 -2.208 1.00 92.56 89 ASN A O 1
ATOM 728 N N . VAL A 1 90 ? 1.972 -4.882 -4.172 1.00 93.06 90 VAL A N 1
ATOM 729 C CA . VAL A 1 90 ? 0.542 -4.889 -3.827 1.00 93.06 90 VAL A CA 1
ATOM 730 C C . VAL A 1 90 ? -0.259 -5.880 -4.672 1.00 93.06 90 VAL A C 1
ATOM 732 O O . VAL A 1 90 ? -1.488 -5.879 -4.605 1.00 93.06 90 VAL A O 1
ATOM 735 N N . HIS A 1 91 ? 0.403 -6.728 -5.466 1.00 93.50 91 HIS A N 1
ATOM 736 C CA . HIS A 1 91 ? -0.256 -7.678 -6.363 1.00 93.50 91 HIS A CA 1
ATOM 737 C C . HIS A 1 91 ? -1.235 -8.586 -5.611 1.00 93.50 91 HIS A C 1
ATOM 739 O O . HIS A 1 91 ? -2.425 -8.633 -5.933 1.00 93.50 91 HIS A O 1
ATOM 745 N N . ASP A 1 92 ? -0.761 -9.245 -4.555 1.00 91.31 92 ASP A N 1
ATOM 746 C CA . ASP A 1 92 ? -1.586 -10.173 -3.784 1.00 91.31 92 ASP A CA 1
ATOM 747 C C . ASP A 1 92 ? -2.705 -9.443 -3.038 1.00 91.31 92 ASP A C 1
ATOM 749 O O . ASP A 1 92 ? -3.819 -9.959 -2.937 1.00 91.31 92 ASP A O 1
ATOM 753 N N . ALA A 1 93 ? -2.455 -8.215 -2.575 1.00 89.31 93 ALA A N 1
ATOM 754 C CA . ALA A 1 93 ? -3.492 -7.390 -1.968 1.00 89.31 93 ALA A CA 1
ATOM 755 C C . ALA A 1 93 ? -4.607 -7.064 -2.974 1.00 89.31 93 ALA A C 1
ATOM 757 O O . ALA A 1 93 ? -5.784 -7.164 -2.644 1.00 89.31 93 ALA A O 1
ATOM 758 N N . ILE A 1 94 ? -4.258 -6.749 -4.225 1.00 90.00 94 ILE A N 1
ATOM 759 C CA . ILE A 1 94 ? -5.230 -6.477 -5.291 1.00 90.00 94 ILE A CA 1
ATOM 760 C C . ILE A 1 94 ? -6.055 -7.721 -5.622 1.00 90.00 94 ILE A C 1
ATOM 762 O O . ILE A 1 94 ? -7.276 -7.620 -5.740 1.00 90.00 94 ILE A O 1
ATOM 766 N N . ILE A 1 95 ? -5.415 -8.884 -5.775 1.00 91.00 95 ILE A N 1
ATOM 767 C CA . ILE A 1 95 ? -6.116 -10.134 -6.109 1.00 91.00 95 ILE A CA 1
ATOM 768 C C . ILE A 1 95 ? -7.089 -10.540 -5.003 1.00 91.00 95 ILE A C 1
ATOM 770 O O . ILE A 1 95 ? -8.182 -11.025 -5.294 1.00 91.00 95 ILE A O 1
ATOM 774 N N . ASN A 1 96 ? -6.703 -10.327 -3.746 1.00 89.88 96 ASN A N 1
ATOM 775 C CA . ASN A 1 96 ? -7.501 -10.707 -2.586 1.00 89.88 96 ASN A CA 1
ATOM 776 C C . ASN A 1 96 ? -8.477 -9.611 -2.119 1.00 89.88 96 ASN A C 1
ATOM 778 O O . ASN A 1 96 ? -9.086 -9.770 -1.065 1.00 89.88 96 ASN A O 1
ATOM 782 N N . ASP A 1 97 ? -8.634 -8.519 -2.880 1.00 85.44 97 ASP A N 1
ATOM 783 C CA . ASP A 1 97 ? -9.468 -7.358 -2.519 1.00 85.44 97 ASP A CA 1
ATOM 784 C C . ASP A 1 97 ? -9.125 -6.778 -1.128 1.00 85.44 97 ASP A C 1
ATOM 786 O O . ASP A 1 97 ? -9.980 -6.302 -0.381 1.00 85.44 97 ASP A O 1
ATOM 790 N N . LEU A 1 98 ? -7.841 -6.840 -0.765 1.00 86.88 98 LEU A N 1
ATOM 791 C CA . LEU A 1 98 ? -7.297 -6.282 0.466 1.00 86.88 98 LEU A CA 1
ATOM 792 C C . LEU A 1 98 ? -6.897 -4.808 0.273 1.00 86.88 98 LEU A C 1
ATOM 794 O O . LEU A 1 98 ? -6.615 -4.363 -0.849 1.00 86.88 98 LEU A O 1
ATOM 798 N N . PRO A 1 99 ? -6.825 -4.023 1.364 1.00 84.06 99 PRO A N 1
ATOM 799 C CA . PRO A 1 99 ? -6.328 -2.655 1.306 1.00 84.06 99 PRO A CA 1
ATOM 800 C C . PRO A 1 99 ? -4.914 -2.586 0.715 1.00 84.06 99 PRO A C 1
ATOM 802 O O . PRO A 1 99 ? -4.006 -3.275 1.167 1.00 84.06 99 PRO A O 1
ATOM 805 N N . ARG A 1 100 ? -4.722 -1.712 -0.280 1.00 82.06 100 ARG A N 1
ATOM 806 C CA . ARG A 1 100 ? -3.419 -1.496 -0.947 1.00 82.06 100 ARG A CA 1
ATOM 807 C C . ARG A 1 100 ? -2.486 -0.585 -0.158 1.00 82.06 100 ARG A C 1
ATOM 809 O O . ARG A 1 100 ? -1.292 -0.556 -0.417 1.00 82.06 100 ARG A O 1
ATOM 816 N N . THR A 1 101 ? -3.050 0.206 0.748 1.00 81.06 101 THR A N 1
ATOM 817 C CA . THR A 1 101 ? -2.319 1.157 1.579 1.00 81.06 101 THR A CA 1
ATOM 818 C C . THR A 1 101 ? -2.695 0.975 3.043 1.00 81.06 101 THR A C 1
ATOM 820 O O . THR A 1 101 ? -3.759 0.451 3.400 1.00 81.06 101 THR A O 1
ATOM 823 N N . ASN A 1 102 ? -1.819 1.463 3.908 1.00 82.50 102 ASN A N 1
ATOM 824 C CA . ASN A 1 102 ? -1.997 1.515 5.353 1.00 82.50 102 ASN A CA 1
ATOM 825 C C . ASN A 1 102 ? -2.969 2.623 5.814 1.00 82.50 102 ASN A C 1
ATOM 827 O O . ASN A 1 102 ? -3.153 2.771 7.017 1.00 82.50 102 ASN A O 1
ATOM 831 N N . ASN A 1 103 ? -3.643 3.355 4.911 1.00 85.69 103 ASN A N 1
ATOM 832 C CA . ASN A 1 103 ? -4.554 4.461 5.262 1.00 85.69 103 ASN A CA 1
ATOM 833 C C . ASN A 1 103 ? -5.604 4.067 6.315 1.00 85.69 103 ASN A C 1
ATOM 835 O O . ASN A 1 103 ? -5.995 4.872 7.156 1.00 85.69 103 ASN A O 1
ATOM 839 N N . HIS A 1 104 ? -6.087 2.824 6.256 1.00 82.44 104 HIS A N 1
ATOM 840 C CA . HIS A 1 104 ? -7.053 2.304 7.221 1.00 82.44 104 HIS A CA 1
ATOM 841 C C . HIS A 1 104 ? -6.449 2.186 8.632 1.00 82.44 104 HIS A C 1
ATOM 843 O O . HIS A 1 104 ? -7.105 2.542 9.608 1.00 82.44 104 HIS A O 1
ATOM 849 N N . VAL A 1 105 ? -5.186 1.757 8.731 1.00 87.00 105 VAL A N 1
ATOM 850 C CA . VAL A 1 105 ? -4.423 1.678 9.985 1.00 87.00 105 VAL A CA 1
ATOM 851 C C . VAL A 1 105 ? -4.096 3.074 10.506 1.00 87.00 105 VAL A C 1
ATOM 853 O O . VAL A 1 105 ? -4.257 3.335 11.694 1.00 87.00 105 VAL A O 1
ATOM 856 N N . GLU A 1 106 ? -3.679 3.990 9.631 1.00 88.56 106 GLU A N 1
ATOM 857 C CA . GLU A 1 106 ? -3.379 5.380 9.999 1.00 88.56 106 GLU A CA 1
ATOM 858 C C . GLU A 1 106 ? -4.612 6.089 10.563 1.00 88.56 106 GLU A C 1
ATOM 860 O O . GLU A 1 106 ? -4.547 6.707 11.625 1.00 88.56 106 GLU A O 1
ATOM 865 N N . GLY A 1 107 ? -5.760 5.938 9.896 1.00 88.56 107 GLY A N 1
ATOM 866 C CA . GLY A 1 107 ? -7.027 6.489 10.369 1.00 88.56 107 GLY A CA 1
ATOM 867 C C . GLY A 1 107 ? -7.463 5.895 11.709 1.00 88.56 107 GLY A C 1
ATOM 868 O O . GLY A 1 107 ? -7.921 6.629 12.585 1.00 88.56 107 GLY A O 1
ATOM 869 N N . TYR A 1 108 ? -7.286 4.584 11.890 1.00 89.56 108 TYR A N 1
ATOM 870 C CA . TYR A 1 108 ? -7.558 3.907 13.158 1.00 89.56 108 TYR A CA 1
ATOM 871 C C . TYR A 1 108 ? -6.665 4.437 14.290 1.00 89.56 108 TYR A C 1
ATOM 873 O O . TYR A 1 108 ? -7.171 4.863 15.327 1.00 89.56 108 TYR A O 1
ATOM 881 N N . ASN A 1 109 ? -5.350 4.495 14.071 1.00 90.81 109 ASN A N 1
ATOM 882 C CA . ASN A 1 109 ? -4.391 4.959 15.072 1.00 90.81 109 ASN A CA 1
ATOM 883 C C . ASN A 1 109 ? -4.591 6.434 15.435 1.00 90.81 109 ASN A C 1
ATOM 885 O O . ASN A 1 109 ? -4.579 6.768 16.614 1.00 90.81 109 ASN A O 1
ATOM 889 N N . SER A 1 110 ? -4.826 7.305 14.450 1.00 91.44 110 SER A N 1
ATOM 890 C CA . SER A 1 110 ? -5.077 8.732 14.691 1.00 91.44 110 SER A CA 1
ATOM 891 C C . SER A 1 110 ? -6.333 8.951 15.537 1.00 91.44 110 SER A C 1
ATOM 893 O O . SER A 1 110 ? -6.347 9.768 16.459 1.00 91.44 110 SER A O 1
ATOM 895 N N . ARG A 1 111 ? -7.393 8.183 15.266 1.00 89.25 111 ARG A N 1
ATOM 896 C CA . ARG A 1 111 ? -8.627 8.256 16.046 1.00 89.25 111 ARG A CA 1
ATOM 897 C C . ARG A 1 111 ? -8.432 7.723 17.463 1.00 89.25 111 ARG A C 1
ATOM 899 O O . ARG A 1 111 ? -8.878 8.376 18.404 1.00 89.25 111 ARG A O 1
ATOM 906 N N . LEU A 1 112 ? -7.757 6.585 17.625 1.00 88.81 112 LEU A N 1
ATOM 907 C CA . LEU A 1 112 ? -7.387 6.080 18.946 1.00 88.81 112 LEU A CA 1
ATOM 908 C C . LEU A 1 112 ? -6.611 7.146 19.723 1.00 88.81 112 LEU A C 1
ATOM 910 O O . LEU A 1 112 ? -7.044 7.540 20.799 1.00 88.81 112 LEU A O 1
ATOM 914 N N . GLU A 1 113 ? -5.523 7.671 19.162 1.00 90.38 113 GLU A N 1
ATOM 915 C CA . GLU A 1 113 ? -4.705 8.706 19.799 1.00 90.38 113 GLU A CA 1
ATOM 916 C C . GLU A 1 113 ? -5.548 9.905 20.257 1.00 90.38 113 GLU A C 1
ATOM 918 O O . GLU A 1 113 ? -5.386 10.375 21.380 1.00 90.38 113 GLU A O 1
ATOM 923 N N . SER A 1 114 ? -6.506 10.346 19.435 1.00 90.06 114 SER A N 1
ATOM 924 C CA . SER A 1 114 ? -7.399 11.457 19.784 1.00 90.06 114 SER A CA 1
ATOM 925 C C . SER A 1 114 ? -8.344 11.169 20.960 1.00 90.06 114 SER A C 1
ATOM 927 O O . SER A 1 114 ? -8.747 12.095 21.662 1.00 90.06 114 SER A O 1
ATOM 929 N N . ASN A 1 115 ? -8.686 9.898 21.187 1.00 88.50 115 ASN A N 1
ATOM 930 C CA . ASN A 1 115 ? -9.615 9.465 22.231 1.00 88.50 115 ASN A CA 1
ATOM 931 C C . ASN A 1 115 ? -8.900 9.048 23.528 1.00 88.50 115 ASN A C 1
ATOM 933 O O . ASN A 1 115 ? -9.509 9.063 24.597 1.00 88.50 115 ASN A O 1
ATOM 937 N N . PHE A 1 116 ? -7.623 8.665 23.453 1.00 89.12 116 PHE A N 1
ATOM 938 C CA . PHE A 1 116 ? -6.857 8.196 24.603 1.00 89.12 116 PHE A CA 1
ATOM 939 C C . PHE A 1 116 ? -6.313 9.362 25.445 1.00 89.12 116 PHE A C 1
ATOM 941 O O . PHE A 1 116 ? -5.551 10.191 24.943 1.00 89.12 116 PHE A O 1
ATOM 948 N N . PRO A 1 117 ? -6.612 9.432 26.758 1.00 86.81 117 PRO A N 1
ATOM 949 C CA . PRO A 1 117 ? -5.934 10.381 27.630 1.00 86.81 117 PRO A CA 1
ATOM 950 C C . PRO A 1 117 ? -4.469 9.967 27.813 1.00 86.81 117 PRO A C 1
ATOM 952 O O . PRO A 1 117 ? -4.123 8.794 27.715 1.00 86.81 117 PRO A O 1
ATOM 955 N N . LYS A 1 118 ? -3.596 10.923 28.153 1.00 86.25 118 LYS A N 1
ATOM 956 C CA . LYS A 1 118 ? -2.138 10.711 28.263 1.00 86.25 118 LYS A CA 1
ATOM 957 C C . LYS A 1 118 ? -1.729 9.599 29.246 1.00 86.25 118 LYS A C 1
ATOM 959 O O . LYS A 1 118 ? -0.701 8.956 29.054 1.00 86.25 118 LYS A O 1
ATOM 964 N N . HIS A 1 119 ? -2.521 9.384 30.298 1.00 87.50 119 HIS A N 1
ATOM 965 C CA . HIS A 1 119 ? -2.284 8.366 31.327 1.00 87.50 119 HIS A CA 1
ATOM 966 C C . HIS A 1 119 ? -3.608 7.678 31.712 1.00 87.50 119 HIS A C 1
ATOM 968 O O . HIS A 1 119 ? -4.178 7.987 32.760 1.00 87.50 119 HIS A O 1
ATOM 974 N N . PRO A 1 120 ? -4.144 6.782 30.863 1.00 87.50 120 PRO A N 1
ATOM 975 C CA . PRO A 1 120 ? -5.387 6.084 31.152 1.00 87.50 120 PRO A CA 1
ATOM 976 C C . PRO A 1 120 ? -5.138 5.018 32.224 1.00 87.50 120 PRO A C 1
ATOM 978 O O . PRO A 1 120 ? -4.158 4.275 32.162 1.00 87.50 120 PRO A O 1
ATOM 981 N N . HIS A 1 121 ? -6.049 4.883 33.187 1.00 93.31 121 HIS A N 1
ATOM 982 C CA . HIS A 1 121 ? -6.085 3.662 33.993 1.00 93.31 121 HIS A CA 1
ATOM 983 C C . HIS A 1 121 ? -6.591 2.479 33.148 1.00 93.31 121 HIS A C 1
ATOM 985 O O . HIS A 1 121 ? -7.316 2.680 32.169 1.00 93.31 121 HIS A O 1
ATOM 991 N N . ILE A 1 122 ? -6.243 1.251 33.543 1.00 93.56 122 ILE A N 1
ATOM 992 C CA . ILE A 1 122 ? -6.504 0.040 32.747 1.00 93.56 122 ILE A CA 1
ATOM 993 C C . ILE A 1 122 ? -7.983 -0.151 32.376 1.00 93.56 122 ILE A C 1
ATOM 995 O O . ILE A 1 122 ? -8.275 -0.567 31.262 1.00 93.56 122 ILE A O 1
ATOM 999 N N . TYR A 1 123 ? -8.922 0.211 33.253 1.00 94.81 123 TYR A N 1
ATOM 1000 C CA . TYR A 1 123 ? -10.352 0.075 32.956 1.00 94.81 123 TYR A CA 1
ATOM 1001 C C . TYR A 1 123 ? -10.809 1.036 31.854 1.00 94.81 123 TYR A C 1
ATOM 1003 O O . TYR A 1 123 ? -11.486 0.615 30.927 1.00 94.81 123 TYR A O 1
ATOM 1011 N N . HIS A 1 124 ? -10.339 2.285 31.878 1.00 90.50 124 HIS A N 1
ATOM 1012 C CA . HIS A 1 124 ? -10.630 3.266 30.825 1.00 90.50 124 HIS A CA 1
ATOM 1013 C C . HIS A 1 124 ? -10.004 2.850 29.500 1.00 90.50 124 HIS A C 1
ATOM 1015 O O . HIS A 1 124 ? -10.584 3.055 28.444 1.00 90.50 124 HIS A O 1
ATOM 1021 N N . PHE A 1 125 ? -8.819 2.235 29.553 1.00 90.94 125 PHE A N 1
ATOM 1022 C CA . PHE A 1 125 ? -8.189 1.684 28.363 1.00 90.94 125 PHE A CA 1
ATOM 1023 C C . PHE A 1 125 ? -9.047 0.579 27.731 1.00 90.94 125 PHE A C 1
ATOM 1025 O O . PHE A 1 125 ? -9.263 0.590 26.522 1.00 90.94 125 PHE A O 1
ATOM 1032 N N . ILE A 1 126 ? -9.581 -0.337 28.544 1.00 94.62 126 ILE A N 1
ATOM 1033 C CA . ILE A 1 126 ? -10.473 -1.408 28.079 1.00 94.62 126 ILE A CA 1
ATOM 1034 C C . ILE A 1 126 ? -11.781 -0.835 27.515 1.00 94.62 126 ILE A C 1
ATOM 1036 O O . ILE A 1 126 ? -12.216 -1.270 26.451 1.00 94.62 126 ILE A O 1
ATOM 1040 N N . GLU A 1 127 ? -12.386 0.146 28.189 1.00 94.00 127 GLU A N 1
ATOM 1041 C CA . GLU A 1 127 ? -13.608 0.818 27.723 1.00 94.00 127 GLU A CA 1
ATOM 1042 C C . GLU A 1 127 ? -13.400 1.490 26.362 1.00 94.00 127 GLU A C 1
ATOM 1044 O O . GLU A 1 127 ? -14.160 1.239 25.431 1.00 94.00 127 GLU A O 1
ATOM 1049 N N . LEU A 1 128 ? -12.318 2.260 26.199 1.00 92.62 128 LEU A N 1
ATOM 1050 C CA . LEU A 1 128 ? -11.997 2.918 24.931 1.00 92.62 128 LEU A CA 1
ATOM 1051 C C . LEU A 1 128 ? -11.769 1.919 23.790 1.00 92.62 128 LEU A C 1
ATOM 1053 O O . LEU A 1 128 ? -12.203 2.162 22.665 1.00 92.62 128 LEU A O 1
ATOM 1057 N N . LEU A 1 129 ? -11.116 0.784 24.062 1.00 92.69 129 LEU A N 1
ATOM 1058 C CA . LEU A 1 129 ? -10.952 -0.273 23.061 1.00 92.69 129 LEU A CA 1
ATOM 1059 C C . LEU A 1 129 ? -12.286 -0.912 22.667 1.00 92.69 129 LEU A C 1
ATOM 1061 O O . LEU A 1 129 ? -12.500 -1.210 21.492 1.00 92.69 129 LEU A O 1
ATOM 1065 N N . HIS A 1 130 ? -13.177 -1.130 23.633 1.00 94.44 130 HIS A N 1
ATOM 1066 C CA . HIS A 1 130 ? -14.505 -1.672 23.372 1.00 94.44 130 HIS A CA 1
ATOM 1067 C C . HIS A 1 130 ? -15.351 -0.708 22.526 1.00 94.44 130 HIS A C 1
ATOM 1069 O O . HIS A 1 130 ? -15.942 -1.119 21.525 1.00 94.44 130 HIS A O 1
ATOM 1075 N N . ASP A 1 131 ? -15.358 0.578 22.874 1.00 92.88 131 ASP A N 1
ATOM 1076 C CA . ASP A 1 131 ? -16.093 1.607 22.136 1.00 92.88 131 ASP A CA 1
ATOM 1077 C C . ASP A 1 131 ? -15.553 1.784 20.714 1.00 92.88 131 ASP A C 1
ATOM 1079 O O . ASP A 1 131 ? -16.326 1.900 19.756 1.00 92.88 131 ASP A O 1
ATOM 1083 N N . GLU A 1 132 ? -14.230 1.740 20.545 1.00 91.50 132 GLU A N 1
ATOM 1084 C CA . GLU A 1 132 ? -13.619 1.788 19.221 1.00 91.50 132 GLU A CA 1
ATOM 1085 C C . GLU A 1 132 ? -13.975 0.548 18.392 1.00 91.50 132 GLU A C 1
ATOM 1087 O O . GLU A 1 132 ? -14.314 0.676 17.215 1.00 91.50 132 GLU A O 1
ATOM 1092 N N . HIS A 1 133 ? -13.981 -0.644 18.995 1.00 90.88 133 HIS A N 1
ATOM 1093 C CA . HIS A 1 133 ? -14.404 -1.866 18.312 1.00 90.88 133 HIS A CA 1
ATOM 1094 C C . HIS A 1 133 ? -15.846 -1.764 17.792 1.00 90.88 133 HIS A C 1
ATOM 1096 O O . HIS A 1 133 ? -16.101 -2.055 16.620 1.00 90.88 133 HIS A O 1
ATOM 1102 N N . LEU A 1 134 ? -16.776 -1.292 18.629 1.00 92.75 134 LEU A N 1
ATOM 1103 C CA . LEU A 1 134 ? -18.170 -1.075 18.231 1.00 92.75 134 LEU A CA 1
ATOM 1104 C C . LEU A 1 134 ? -18.292 -0.051 17.099 1.00 92.75 134 LEU A C 1
ATOM 1106 O O . LEU A 1 134 ? -19.033 -0.263 16.138 1.00 92.75 134 LEU A O 1
ATOM 1110 N N . TYR A 1 135 ? -17.548 1.050 17.184 1.00 90.81 135 TYR A N 1
ATOM 1111 C CA . TYR A 1 135 ? -17.533 2.070 16.142 1.00 90.81 135 TYR A CA 1
ATOM 1112 C C . TYR A 1 135 ? -17.044 1.518 14.796 1.00 90.81 135 TYR A C 1
ATOM 1114 O O . TYR A 1 135 ? -17.675 1.764 13.765 1.00 90.81 135 TYR A O 1
ATOM 1122 N N . GLN A 1 136 ? -15.952 0.750 14.794 1.00 89.06 136 GLN A N 1
ATOM 1123 C CA . GLN A 1 136 ? -15.413 0.146 13.574 1.00 89.06 136 GLN A CA 1
ATOM 1124 C C . GLN A 1 136 ? -16.383 -0.873 12.964 1.00 89.06 136 GLN A C 1
ATOM 1126 O O . GLN A 1 136 ? -16.546 -0.899 11.743 1.00 89.06 136 GLN A O 1
ATOM 1131 N N . HIS A 1 137 ? -17.086 -1.650 13.796 1.00 88.81 137 HIS A N 1
ATOM 1132 C CA . HIS A 1 137 ? -18.124 -2.574 13.335 1.00 88.81 137 HIS A CA 1
ATOM 1133 C C . HIS A 1 137 ? -19.271 -1.833 12.632 1.00 88.81 137 HIS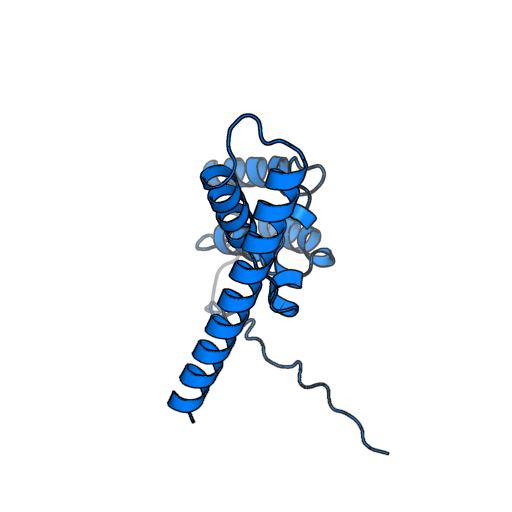 A C 1
ATOM 1135 O O . HIS A 1 137 ? -19.595 -2.135 11.485 1.00 88.81 137 HIS A O 1
ATOM 1141 N N . ASN A 1 138 ? -19.799 -0.780 13.263 1.00 91.12 138 ASN A N 1
ATOM 1142 C CA . ASN A 1 138 ? -20.868 0.035 12.682 1.00 91.12 138 ASN A CA 1
ATOM 1143 C C . ASN A 1 138 ? -20.445 0.679 11.350 1.00 91.12 138 ASN A C 1
ATOM 1145 O O . ASN A 1 138 ? -21.215 0.696 10.390 1.00 91.12 138 ASN A O 1
ATOM 1149 N N . ARG A 1 139 ? -19.203 1.175 11.247 1.00 86.69 139 ARG A N 1
ATOM 1150 C CA . ARG A 1 139 ? -18.679 1.724 9.984 1.00 86.69 139 ARG A CA 1
ATOM 1151 C C . ARG A 1 139 ? -18.547 0.677 8.884 1.00 86.69 139 ARG A C 1
ATOM 1153 O O . ARG A 1 139 ? -18.779 1.002 7.717 1.00 86.69 139 ARG A O 1
ATOM 1160 N N . ALA A 1 140 ? -18.143 -0.545 9.227 1.00 85.31 140 ALA A N 1
ATOM 1161 C CA . ALA A 1 140 ? -18.062 -1.641 8.268 1.00 85.31 140 ALA A CA 1
ATOM 1162 C C . ALA A 1 140 ? -19.457 -1.975 7.712 1.00 85.31 140 ALA A C 1
ATOM 1164 O O . ALA A 1 140 ? -19.632 -2.026 6.493 1.00 85.31 140 ALA A O 1
ATOM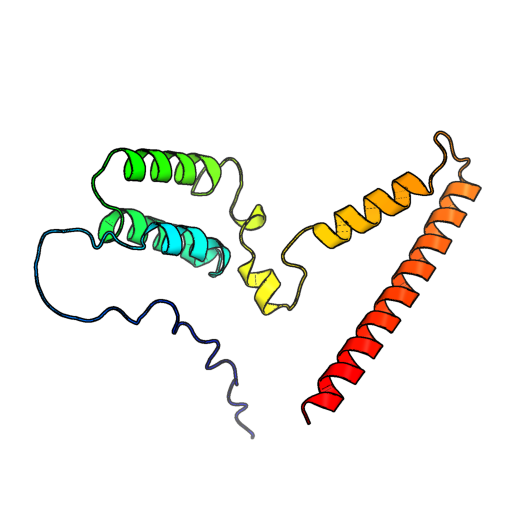 1165 N N . ASP A 1 141 ? -20.464 -2.062 8.583 1.00 87.88 141 ASP A N 1
ATOM 1166 C CA . ASP A 1 141 ? -21.859 -2.289 8.191 1.00 87.88 141 ASP A CA 1
ATOM 1167 C C . ASP A 1 141 ? -22.410 -1.165 7.298 1.00 87.88 141 ASP A C 1
ATOM 1169 O O . ASP A 1 141 ? -23.077 -1.414 6.285 1.00 87.88 141 ASP A O 1
ATOM 1173 N N . GLU A 1 142 ? -22.110 0.095 7.627 1.00 87.88 142 GLU A N 1
ATOM 1174 C CA . GLU A 1 142 ? -22.470 1.248 6.799 1.00 87.88 142 GLU A CA 1
ATOM 1175 C C . GLU A 1 142 ? -21.818 1.196 5.413 1.00 87.88 142 GLU A C 1
ATOM 1177 O O . GLU A 1 142 ? -22.487 1.452 4.403 1.00 87.88 142 GLU A O 1
ATOM 1182 N N . SER A 1 143 ? -20.532 0.840 5.348 1.00 82.81 143 SER A N 1
ATOM 1183 C CA . SER A 1 143 ? -19.794 0.669 4.093 1.00 82.81 143 SER A CA 1
ATOM 1184 C C . SER A 1 143 ? -20.444 -0.403 3.214 1.00 82.81 143 SER A C 1
ATOM 1186 O O . SER A 1 143 ? -20.764 -0.151 2.047 1.00 82.81 143 SER A O 1
ATOM 1188 N N . ASP A 1 144 ? -20.762 -1.559 3.795 1.00 83.12 144 ASP A N 1
ATOM 1189 C CA . ASP A 1 144 ? -21.451 -2.660 3.122 1.00 83.12 144 ASP A CA 1
ATOM 1190 C C . ASP A 1 144 ? -22.820 -2.244 2.580 1.00 83.12 144 ASP A C 1
ATOM 1192 O O . ASP A 1 144 ? -23.180 -2.549 1.433 1.00 83.12 144 ASP A O 1
ATOM 1196 N N . MET A 1 145 ? -23.595 -1.499 3.372 1.00 80.75 145 MET A N 1
ATOM 1197 C CA . MET A 1 145 ? -24.873 -0.949 2.930 1.00 80.75 145 MET A CA 1
ATOM 1198 C C . MET A 1 145 ? -24.707 0.012 1.749 1.00 80.75 145 MET A C 1
ATOM 1200 O O . MET A 1 145 ? -25.488 -0.054 0.792 1.00 80.75 145 MET A O 1
ATOM 1204 N N . GLN A 1 146 ? -23.701 0.889 1.772 1.00 79.88 146 GLN A N 1
ATOM 1205 C CA . GLN A 1 146 ? -23.424 1.799 0.659 1.00 79.88 146 GLN A CA 1
ATOM 1206 C C . GLN A 1 146 ? -23.003 1.046 -0.607 1.00 79.88 146 GLN A C 1
ATOM 1208 O O . GLN A 1 146 ? -23.496 1.361 -1.694 1.00 79.88 146 GLN A O 1
ATOM 1213 N N . ILE A 1 147 ? -22.163 0.015 -0.483 1.00 80.44 147 ILE A N 1
ATOM 1214 C CA . ILE A 1 147 ? -21.761 -0.846 -1.604 1.00 80.44 147 ILE A CA 1
ATOM 1215 C C . ILE A 1 147 ? -22.992 -1.523 -2.220 1.00 80.44 147 ILE A C 1
ATOM 1217 O O . ILE A 1 147 ? -23.166 -1.503 -3.442 1.00 80.44 147 ILE A O 1
ATOM 1221 N N . ARG A 1 148 ? -23.896 -2.068 -1.394 1.00 80.25 148 ARG A N 1
ATOM 1222 C CA . ARG A 1 148 ? -25.154 -2.682 -1.857 1.00 80.25 148 ARG A CA 1
ATOM 1223 C C . ARG A 1 148 ? -26.052 -1.677 -2.581 1.00 80.25 148 ARG A C 1
ATOM 1225 O O . ARG A 1 148 ? -26.606 -2.014 -3.625 1.00 80.25 148 ARG A O 1
ATOM 1232 N N . LYS A 1 149 ? -26.184 -0.446 -2.069 1.00 80.81 149 LYS A N 1
ATOM 1233 C CA . LYS A 1 149 ? -26.949 0.630 -2.731 1.00 80.81 149 LYS A CA 1
ATOM 1234 C C . LYS A 1 149 ? -26.356 0.986 -4.095 1.00 80.81 149 LYS A C 1
ATOM 1236 O O . LYS A 1 149 ? -27.101 1.076 -5.063 1.00 80.81 149 LYS A O 1
ATOM 1241 N N . ARG A 1 150 ? -25.027 1.120 -4.192 1.00 74.44 150 ARG A N 1
ATOM 1242 C CA . ARG A 1 150 ? -24.337 1.406 -5.461 1.00 74.44 150 ARG A CA 1
ATOM 1243 C C . ARG A 1 150 ? -24.561 0.300 -6.489 1.00 74.44 150 ARG A C 1
ATOM 1245 O O . ARG A 1 150 ? -24.926 0.606 -7.612 1.00 74.44 150 ARG A O 1
ATOM 1252 N N . LYS A 1 151 ? -24.437 -0.977 -6.108 1.00 75.69 151 LYS A N 1
ATOM 1253 C CA . LYS A 1 151 ? -24.675 -2.112 -7.024 1.00 75.69 151 LYS A CA 1
ATOM 1254 C C . LYS A 1 151 ? -26.110 -2.160 -7.571 1.00 75.69 151 LYS A C 1
ATOM 1256 O O . LYS A 1 151 ? -26.299 -2.576 -8.704 1.00 75.69 151 LYS A O 1
ATOM 1261 N N . LYS A 1 152 ? -27.106 -1.701 -6.803 1.00 72.19 152 LYS A N 1
ATOM 1262 C CA . LYS A 1 152 ? -28.504 -1.599 -7.261 1.00 72.19 152 LYS A CA 1
ATOM 1263 C C . LYS A 1 152 ? -28.759 -0.469 -8.265 1.00 72.19 152 LYS A C 1
ATOM 1265 O O . LYS A 1 152 ? -29.777 -0.518 -8.931 1.00 72.19 152 LYS A O 1
ATOM 1270 N N . LEU A 1 153 ? -27.891 0.542 -8.349 1.00 64.62 153 LEU A N 1
ATOM 1271 C CA . LEU A 1 153 ? -28.043 1.656 -9.297 1.00 64.62 153 LEU A CA 1
ATOM 1272 C C . LEU A 1 153 ? -27.549 1.316 -10.712 1.00 64.62 153 LEU A C 1
ATOM 1274 O O . LEU A 1 153 ? -27.883 2.029 -11.651 1.00 64.62 153 LEU A O 1
ATOM 1278 N N . TYR A 1 154 ? -26.741 0.264 -10.855 1.00 59.81 154 TYR A N 1
ATOM 1279 C CA . TYR A 1 154 ? -26.140 -0.152 -12.128 1.00 59.81 154 TYR A CA 1
ATOM 1280 C C . TYR A 1 154 ? -26.742 -1.451 -12.696 1.00 59.81 154 TYR A C 1
ATOM 1282 O O . TYR A 1 154 ? -26.250 -1.943 -13.709 1.00 59.81 154 TYR A O 1
ATOM 1290 N N . ASN A 1 155 ? -27.786 -1.987 -12.053 1.00 47.94 155 ASN A N 1
ATOM 1291 C CA . ASN A 1 155 ? -28.614 -3.102 -12.526 1.00 47.94 155 ASN A CA 1
ATOM 1292 C C . ASN A 1 155 ? -30.017 -2.589 -12.845 1.00 47.94 155 ASN A C 1
ATOM 1294 O O . ASN A 1 155 ? -30.630 -3.136 -13.785 1.00 47.94 155 ASN A O 1
#

Organism: NCBI:txid1234261

Radius of gyration: 23.33 Å; chains: 1; bounding box: 51×47×72 Å